Protein AF-A0A820Q615-F1 (afdb_monomer)

Nearest PDB structures (foldseek):
  2pv7-assembly1_A  TM=8.023E-01  e=2.630E-01  Haemophilus influenzae
  8du0-assembly1_A  TM=7.893E-01  e=5.323E-01  Brucella ovis
  2pv7-assembly1_B  TM=7.903E-01  e=1.004E+00  Haemophilus influenzae
  8of6-assembly1_N  TM=5.541E-01  e=8.923E+00  Bacillus subtilis subsp. subtilis str. 168

pLDDT: mean 86.03, std 15.28, range [49.78, 98.06]

InterPro domains:
  IPR001509 NAD-dependent epimerase/dehydratase [PF01370] (12-45)
  IPR036291 NAD(P)-binding domain superfamily [SSF51735] (6-44)

Sequence (47 aa):
MATSDKPNKRQVLVPGGAGYIGSHCVIELVKDGYEPIILDNESNSSI

Mean predicted aligned error: 7.37 Å

Solvent-accessible surface area (backbone atoms only — not comparable to full-atom values): 3026 Å² total; per-residue (Å²): 144,79,82,87,76,69,78,88,56,54,72,41,83,32,74,44,23,79,40,80,69,27,38,57,53,47,52,51,39,46,74,74,56,35,42,69,44,73,46,63,82,62,86,86,63,85,126

Radius of gyration: 13.9 Å; Cα contacts (8 Å, |Δi|>4): 55; chains: 1; bounding box: 45×19×25 Å

Foldseek 3Di:
DDPPPDPPAAEAEQEQL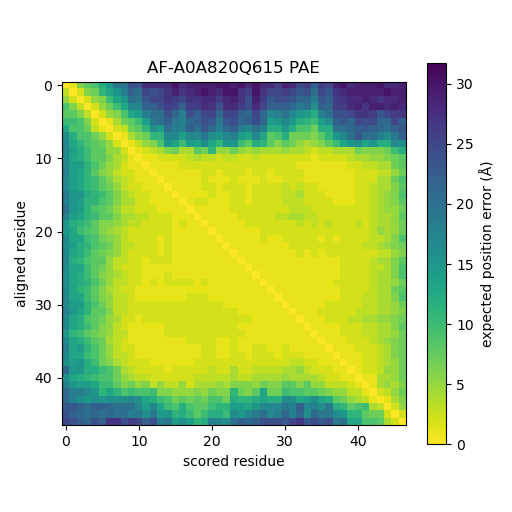VDPVNVVVCVVCVVVRHHYDYDYPCPVVDD

Secondary structure (DSSP, 8-state):
--------PPEEEEETTTSHHHHHHHHHHHHTT-EEEEE---TT---

Structure (mmCIF, N/CA/C/O backbone):
data_AF-A0A820Q615-F1
#
_entry.id   AF-A0A820Q615-F1
#
loop_
_atom_site.group_PDB
_atom_site.id
_atom_site.type_symbol
_atom_site.label_atom_id
_atom_site.label_alt_id
_atom_site.label_comp_id
_atom_site.label_asym_id
_atom_site.label_entity_id
_atom_site.label_seq_id
_atom_site.pdbx_PDB_ins_code
_atom_site.Cartn_x
_atom_site.Cartn_y
_atom_site.Cartn_z
_atom_site.occupancy
_atom_site.B_iso_or_equiv
_atom_site.auth_seq_id
_atom_site.auth_comp_id
_atom_site.auth_asym_id
_atom_site.auth_atom_id
_atom_site.pdbx_PDB_model_num
ATOM 1 N N . MET A 1 1 ? -33.944 -6.263 9.258 1.00 56.28 1 MET A N 1
ATOM 2 C CA . MET A 1 1 ? -32.735 -7.021 9.637 1.00 56.28 1 MET A CA 1
ATOM 3 C C . MET A 1 1 ? -31.755 -6.975 8.475 1.00 56.28 1 MET A C 1
ATOM 5 O O . MET A 1 1 ? -31.894 -7.757 7.550 1.00 56.28 1 MET A O 1
ATOM 9 N N . ALA A 1 2 ? -30.883 -5.966 8.494 1.00 49.78 2 ALA A N 1
ATOM 10 C CA . ALA A 1 2 ? -29.617 -5.817 7.767 1.00 49.78 2 ALA A CA 1
ATOM 11 C C . ALA A 1 2 ? -29.183 -4.367 8.034 1.00 49.78 2 ALA A C 1
ATOM 13 O O . ALA A 1 2 ? -29.584 -3.451 7.320 1.00 49.78 2 ALA A O 1
ATOM 14 N N . THR A 1 3 ? -28.488 -4.130 9.145 1.00 55.69 3 THR A N 1
ATOM 15 C CA . THR A 1 3 ? -27.876 -2.826 9.395 1.00 55.69 3 THR A CA 1
ATOM 16 C C . THR A 1 3 ? -26.620 -2.747 8.532 1.00 55.69 3 THR A C 1
ATOM 18 O O . THR A 1 3 ? -25.678 -3.520 8.695 1.00 55.69 3 THR A O 1
ATOM 21 N N . SER A 1 4 ? -26.636 -1.860 7.540 1.00 62.12 4 SER A N 1
ATOM 22 C CA . SER A 1 4 ? -25.478 -1.543 6.701 1.00 62.12 4 SER A CA 1
ATOM 23 C C . SER A 1 4 ? -24.499 -0.655 7.480 1.00 62.12 4 SER A C 1
ATOM 25 O O . SER A 1 4 ? -24.175 0.446 7.051 1.00 62.12 4 SER A O 1
ATOM 27 N N . ASP A 1 5 ? -24.034 -1.124 8.634 1.00 61.09 5 ASP A N 1
ATOM 28 C CA . ASP A 1 5 ? -23.063 -0.420 9.472 1.00 61.09 5 ASP A CA 1
ATOM 29 C C . ASP A 1 5 ? -21.660 -0.956 9.177 1.00 61.09 5 ASP A C 1
ATOM 31 O O . ASP A 1 5 ? -21.020 -1.604 10.006 1.00 61.09 5 ASP A O 1
ATOM 35 N N . LYS A 1 6 ? -21.163 -0.716 7.959 1.00 61.59 6 LYS A N 1
ATOM 36 C CA . LYS A 1 6 ? -19.711 -0.733 7.761 1.00 61.59 6 LYS A CA 1
ATOM 37 C C . LYS A 1 6 ? -19.198 0.638 8.203 1.00 61.59 6 LYS A C 1
ATO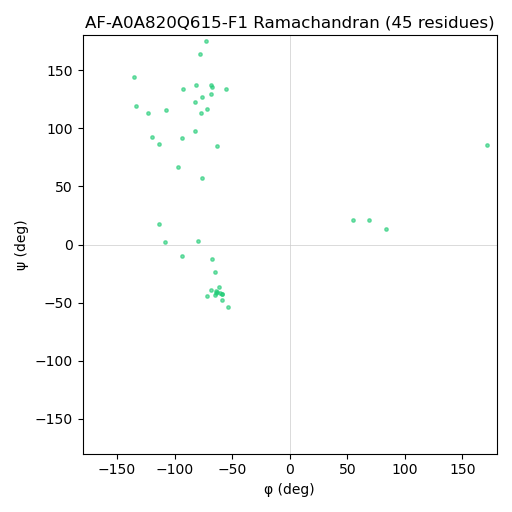M 39 O O . LYS A 1 6 ? -19.677 1.636 7.666 1.00 61.59 6 LYS A O 1
ATOM 44 N N . PRO A 1 7 ? -18.265 0.730 9.168 1.00 65.19 7 PRO A N 1
ATOM 45 C CA . PRO A 1 7 ? -17.648 2.010 9.490 1.00 65.19 7 PRO A CA 1
ATOM 46 C C . PRO A 1 7 ? -17.046 2.592 8.207 1.00 65.19 7 PRO A C 1
ATOM 48 O O . PRO A 1 7 ? -16.396 1.863 7.457 1.00 65.19 7 PRO A O 1
ATOM 51 N N . ASN A 1 8 ? -17.288 3.881 7.944 1.00 69.25 8 ASN A N 1
ATOM 52 C CA . ASN A 1 8 ? -16.728 4.599 6.796 1.00 69.25 8 ASN A CA 1
ATOM 53 C C . ASN A 1 8 ? -15.196 4.637 6.917 1.00 69.25 8 ASN A C 1
ATOM 55 O O . ASN A 1 8 ? -14.629 5.592 7.454 1.00 69.25 8 ASN A O 1
ATOM 59 N N . LYS A 1 9 ? -14.516 3.584 6.456 1.00 78.62 9 LYS A N 1
ATOM 60 C CA . LYS A 1 9 ? -13.064 3.582 6.311 1.00 78.62 9 LYS A CA 1
ATOM 61 C C . LYS A 1 9 ? -12.704 4.541 5.187 1.00 78.62 9 LYS A C 1
ATOM 63 O O . LYS A 1 9 ? -13.287 4.502 4.105 1.00 78.62 9 LYS A O 1
ATOM 68 N N . ARG A 1 10 ? -11.762 5.443 5.454 1.00 91.69 10 ARG A N 1
ATOM 69 C CA . ARG A 1 10 ? -11.299 6.403 4.449 1.00 91.69 10 ARG A CA 1
ATOM 70 C C . ARG A 1 10 ? -10.465 5.647 3.422 1.00 91.69 10 ARG A C 1
ATOM 72 O O . ARG A 1 10 ? -9.427 5.085 3.771 1.00 91.69 10 ARG A O 1
ATOM 79 N N . GLN A 1 11 ? -10.940 5.622 2.182 1.00 95.94 11 GLN A N 1
ATOM 80 C CA . GLN A 1 11 ? -10.255 4.944 1.088 1.00 95.94 11 GLN A CA 1
ATOM 81 C C . GLN A 1 11 ? -9.132 5.819 0.524 1.00 95.94 11 GLN A C 1
ATOM 83 O O . GLN A 1 11 ? -9.312 7.026 0.350 1.00 95.94 11 GLN A O 1
ATOM 88 N N . VAL A 1 12 ? -7.977 5.212 0.241 1.00 96.62 12 VAL A N 1
ATOM 89 C CA . VAL A 1 12 ? -6.787 5.905 -0.288 1.00 96.62 12 VAL A CA 1
ATOM 90 C C . VAL A 1 12 ? -6.223 5.112 -1.462 1.00 96.62 12 VAL A C 1
ATOM 92 O O . VAL A 1 12 ? -5.818 3.971 -1.287 1.00 96.62 12 VAL A O 1
ATOM 95 N N . LEU A 1 13 ? -6.175 5.696 -2.661 1.00 97.50 13 LEU A N 1
ATOM 96 C CA . LEU A 1 13 ? -5.537 5.056 -3.816 1.00 97.50 13 LEU A CA 1
ATOM 97 C C . LEU A 1 13 ? -4.010 5.152 -3.696 1.00 97.50 13 LEU A C 1
ATOM 99 O O . LEU A 1 13 ? -3.471 6.250 -3.564 1.00 97.50 13 LEU A O 1
ATOM 103 N N . VAL A 1 14 ? -3.325 4.014 -3.794 1.00 97.06 14 VAL A N 1
ATOM 104 C CA . VAL A 1 14 ? -1.863 3.909 -3.735 1.00 97.06 14 VAL A CA 1
ATOM 105 C C . VAL A 1 14 ? -1.340 3.306 -5.047 1.00 97.06 14 VAL A C 1
ATOM 107 O O . VAL A 1 14 ? -1.290 2.078 -5.186 1.00 97.06 14 VAL A O 1
ATOM 110 N N . PRO A 1 15 ? -0.968 4.140 -6.038 1.00 95.00 15 PRO A N 1
ATOM 111 C CA . PRO A 1 15 ? -0.283 3.661 -7.232 1.00 95.00 15 PRO A CA 1
ATOM 112 C C . PRO A 1 15 ? 1.135 3.186 -6.876 1.00 95.00 15 PRO A C 1
ATOM 114 O O . PRO A 1 15 ? 1.829 3.836 -6.095 1.00 95.00 15 PRO A O 1
ATOM 117 N N . GLY A 1 16 ? 1.569 2.052 -7.426 1.00 94.19 16 GLY A N 1
ATOM 118 C CA . GLY A 1 16 ? 2.845 1.420 -7.067 1.00 94.19 16 GLY A CA 1
ATOM 119 C C . GLY A 1 16 ? 2.862 0.837 -5.646 1.00 94.19 16 GLY A C 1
ATOM 120 O O . GLY A 1 16 ? 3.928 0.695 -5.044 1.0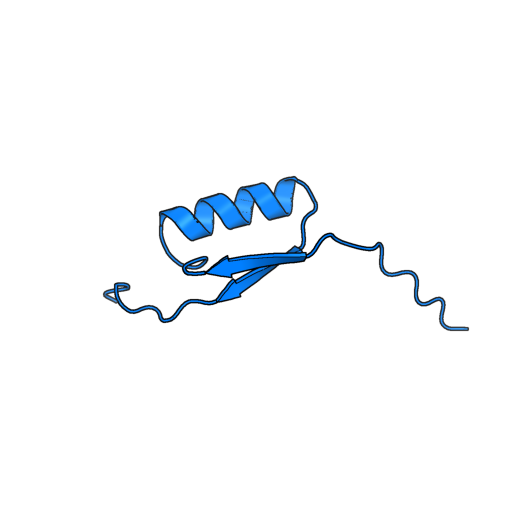0 94.19 16 GLY A O 1
ATOM 121 N N . GLY A 1 17 ? 1.683 0.569 -5.067 1.00 95.38 17 GLY A N 1
ATOM 122 C CA . GLY A 1 17 ? 1.523 0.125 -3.679 1.00 95.38 17 GLY A CA 1
ATOM 123 C C . GLY A 1 17 ? 2.071 -1.273 -3.374 1.00 95.38 17 GLY A C 1
ATOM 124 O O . GLY A 1 17 ? 2.196 -1.609 -2.200 1.00 95.38 17 GLY A O 1
ATOM 125 N N . ALA A 1 18 ? 2.417 -2.071 -4.389 1.00 93.75 18 ALA A N 1
ATOM 126 C CA . ALA A 1 18 ? 3.081 -3.362 -4.209 1.00 93.75 18 ALA A CA 1
ATOM 127 C C . ALA A 1 18 ? 4.620 -3.256 -4.289 1.00 93.75 18 ALA A C 1
ATOM 129 O O . ALA A 1 18 ? 5.319 -4.201 -3.932 1.00 93.75 18 ALA A O 1
ATOM 130 N N . GLY A 1 19 ? 5.167 -2.104 -4.697 1.00 92.44 19 GLY A N 1
ATOM 131 C CA . GLY A 1 19 ? 6.610 -1.850 -4.721 1.00 92.44 19 GLY A CA 1
ATOM 132 C C . GLY A 1 19 ? 7.239 -1.648 -3.334 1.00 92.44 19 GLY A C 1
ATOM 133 O O . GLY A 1 19 ? 6.549 -1.551 -2.318 1.00 92.44 19 GLY A O 1
ATOM 134 N N . TYR A 1 20 ? 8.572 -1.518 -3.279 1.00 91.75 20 TYR A N 1
ATOM 135 C CA . TYR A 1 20 ? 9.322 -1.366 -2.018 1.00 91.75 20 TYR A CA 1
ATOM 136 C C . TYR A 1 20 ? 8.790 -0.213 -1.153 1.00 91.75 20 TYR A C 1
ATOM 138 O O . TYR A 1 20 ? 8.395 -0.415 -0.013 1.00 91.75 20 TYR A O 1
ATOM 146 N N . ILE A 1 21 ? 8.698 0.994 -1.709 1.00 93.94 21 ILE A N 1
ATOM 147 C CA . ILE A 1 21 ? 8.201 2.160 -0.963 1.00 93.94 21 ILE A CA 1
ATOM 148 C C . ILE A 1 21 ? 6.688 2.054 -0.729 1.00 93.94 21 ILE A C 1
ATOM 150 O O . ILE A 1 21 ? 6.210 2.296 0.379 1.00 93.94 21 ILE A O 1
ATOM 154 N N . GLY A 1 22 ? 5.937 1.669 -1.765 1.00 94.56 22 GLY A N 1
ATOM 155 C CA . GLY A 1 22 ? 4.478 1.601 -1.717 1.00 94.56 22 GLY A CA 1
ATOM 156 C C . GLY A 1 22 ? 3.958 0.633 -0.657 1.00 94.56 22 GLY A C 1
ATOM 157 O O . GLY A 1 22 ? 3.054 0.989 0.095 1.00 94.56 22 GLY A O 1
ATOM 158 N N . SER A 1 23 ? 4.580 -0.538 -0.528 1.00 95.06 23 SER A N 1
ATOM 159 C CA . SER A 1 23 ? 4.206 -1.556 0.460 1.00 95.06 23 SER A CA 1
ATOM 160 C C . SER A 1 23 ? 4.388 -1.066 1.899 1.00 95.06 23 SER A C 1
ATOM 162 O O . SER A 1 23 ? 3.499 -1.255 2.730 1.00 95.06 23 SER A O 1
ATOM 164 N N . HIS A 1 24 ? 5.476 -0.346 2.194 1.00 96.81 24 HIS A N 1
ATOM 165 C CA . HIS A 1 24 ? 5.666 0.297 3.495 1.00 96.81 24 HIS A CA 1
ATOM 166 C C . HIS A 1 24 ? 4.620 1.391 3.765 1.00 96.81 24 HIS A C 1
ATOM 168 O O . HIS A 1 24 ? 4.092 1.465 4.874 1.00 96.81 24 HIS A O 1
ATOM 174 N N . CYS A 1 25 ? 4.253 2.196 2.762 1.00 97.00 25 CYS A N 1
ATOM 175 C CA . CYS A 1 25 ? 3.171 3.177 2.896 1.00 97.00 25 CYS A CA 1
ATOM 176 C C . CYS A 1 25 ? 1.805 2.516 3.151 1.00 97.00 25 CYS A C 1
ATOM 178 O O . CYS A 1 25 ? 1.050 2.988 3.998 1.00 97.00 25 CYS A O 1
ATOM 180 N N . VAL A 1 26 ? 1.489 1.417 2.456 1.00 97.94 26 VAL A N 1
ATOM 181 C CA . VAL A 1 26 ? 0.251 0.644 2.659 1.00 97.94 26 VAL A CA 1
ATOM 182 C C . VAL A 1 26 ? 0.159 0.133 4.096 1.00 97.94 26 VAL A C 1
ATOM 184 O O . VAL A 1 26 ? -0.905 0.230 4.704 1.00 97.94 26 VAL A O 1
ATOM 187 N N . ILE A 1 27 ? 1.265 -0.369 4.657 1.00 97.88 27 ILE A N 1
ATOM 188 C CA . ILE A 1 27 ? 1.311 -0.854 6.043 1.00 97.88 27 ILE A CA 1
ATOM 189 C C . ILE A 1 27 ? 0.930 0.257 7.029 1.00 97.88 27 ILE A C 1
ATOM 191 O O . ILE A 1 27 ? 0.093 0.023 7.902 1.00 97.88 27 ILE A O 1
ATOM 195 N N . GLU A 1 28 ? 1.498 1.457 6.893 1.00 98.06 28 GLU A N 1
ATOM 196 C CA . GLU A 1 28 ? 1.165 2.574 7.789 1.00 98.06 28 GLU A CA 1
ATOM 197 C C . GLU A 1 28 ? -0.271 3.072 7.590 1.00 98.06 28 GLU A C 1
ATOM 199 O O . GLU A 1 28 ? -0.985 3.279 8.567 1.00 98.06 28 GLU A O 1
ATOM 204 N N . LEU A 1 29 ? -0.760 3.141 6.347 1.00 97.00 29 LEU A N 1
ATO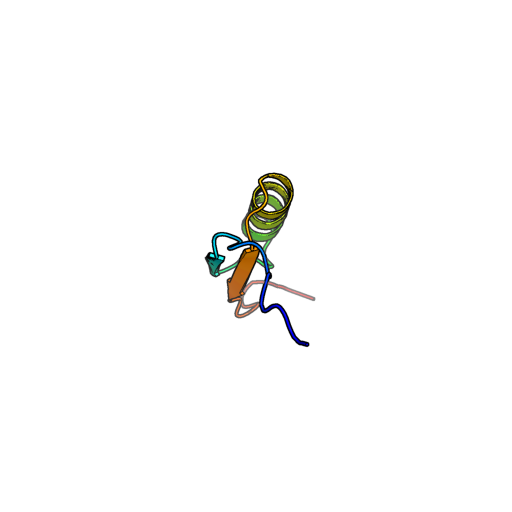M 205 C CA . LEU A 1 29 ? -2.159 3.487 6.073 1.00 97.00 29 LEU A CA 1
ATOM 206 C C . LEU A 1 29 ? -3.136 2.512 6.747 1.00 97.00 29 LEU A C 1
ATOM 208 O O . LEU A 1 29 ? -4.131 2.939 7.334 1.00 97.00 29 LEU A O 1
ATOM 212 N N . VAL A 1 30 ? -2.854 1.207 6.704 1.00 96.50 30 VAL A N 1
ATOM 213 C CA . VAL A 1 30 ? -3.679 0.198 7.385 1.00 96.50 30 VAL A CA 1
ATOM 214 C C . VAL A 1 30 ? -3.631 0.374 8.905 1.00 96.50 30 VAL A C 1
ATOM 216 O O . VAL A 1 30 ? -4.679 0.300 9.551 1.00 96.50 30 VAL A O 1
ATOM 219 N N . LYS A 1 31 ? -2.448 0.627 9.485 1.00 97.19 31 LYS A N 1
ATOM 220 C CA . LYS A 1 31 ? -2.290 0.878 10.932 1.00 97.19 31 LYS A CA 1
ATOM 221 C C . LYS A 1 31 ? -3.060 2.117 11.392 1.00 97.19 31 LYS A C 1
ATOM 223 O O . LYS A 1 31 ? -3.662 2.085 12.462 1.00 97.19 31 LYS A O 1
ATOM 228 N N . ASP A 1 32 ? -3.113 3.147 10.555 1.00 96.62 32 ASP A N 1
ATOM 229 C CA . ASP A 1 32 ? -3.848 4.388 10.808 1.00 96.62 32 ASP A CA 1
ATOM 230 C C . ASP A 1 32 ? -5.365 4.269 10.540 1.00 96.62 32 ASP A C 1
ATOM 232 O O . ASP A 1 32 ? -6.115 5.239 10.679 1.00 96.62 32 ASP A O 1
ATOM 236 N N . GLY A 1 33 ? -5.852 3.078 10.172 1.00 94.62 33 GLY A N 1
ATOM 237 C CA . GLY A 1 33 ? -7.277 2.794 9.990 1.00 94.62 33 GLY A CA 1
ATOM 238 C C . GLY A 1 33 ? -7.843 3.182 8.622 1.00 94.62 33 GLY 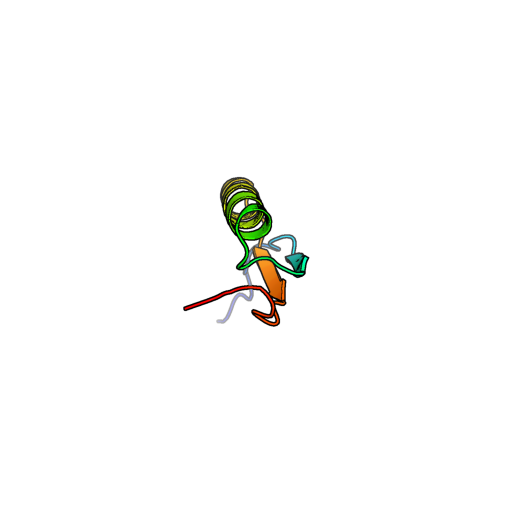A C 1
ATOM 239 O O . GLY A 1 33 ? -9.067 3.196 8.446 1.00 94.62 33 GLY A O 1
ATOM 240 N N . TYR A 1 34 ? -6.982 3.477 7.648 1.00 96.50 34 TYR A N 1
ATOM 241 C CA . TYR A 1 34 ? -7.388 3.680 6.260 1.00 96.50 34 TYR A CA 1
ATOM 242 C C . TYR A 1 34 ? -7.638 2.345 5.549 1.00 96.50 34 TYR A C 1
ATOM 244 O O . TYR A 1 34 ? -7.228 1.269 5.989 1.00 96.50 34 TYR A O 1
ATOM 252 N N . GLU A 1 35 ? -8.319 2.429 4.410 1.00 96.75 35 GLU A N 1
ATOM 253 C CA . GLU A 1 35 ? -8.503 1.320 3.477 1.00 96.75 35 GLU A CA 1
ATOM 254 C C . GLU A 1 35 ? -7.760 1.640 2.172 1.00 96.75 35 GLU A C 1
ATOM 256 O O . GLU A 1 35 ? -8.329 2.256 1.264 1.00 96.75 35 GLU A O 1
ATOM 261 N N . PRO A 1 36 ? -6.459 1.313 2.083 1.00 96.81 36 PRO A N 1
ATOM 262 C CA . PRO A 1 36 ? -5.703 1.549 0.868 1.00 96.81 36 PRO A CA 1
ATOM 263 C C . PRO A 1 36 ? -6.188 0.649 -0.276 1.00 96.81 36 PRO A C 1
ATOM 265 O O . PRO A 1 36 ? -6.380 -0.554 -0.107 1.00 96.81 36 PRO A O 1
ATOM 268 N N . ILE A 1 37 ? -6.344 1.239 -1.458 1.00 97.19 37 ILE A N 1
ATOM 269 C CA . ILE A 1 37 ? -6.643 0.567 -2.724 1.00 97.19 37 ILE A CA 1
ATOM 270 C C . ILE A 1 37 ? -5.362 0.610 -3.549 1.00 97.19 37 ILE A C 1
ATOM 272 O O . ILE A 1 37 ? -4.889 1.690 -3.895 1.00 97.19 37 ILE A O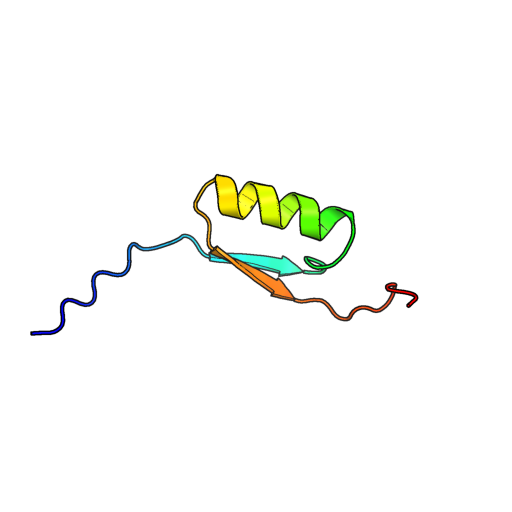 1
ATOM 276 N N . ILE A 1 38 ? -4.777 -0.546 -3.847 1.00 97.00 38 ILE A N 1
ATOM 277 C CA . ILE A 1 38 ? -3.490 -0.626 -4.546 1.00 97.00 38 ILE A CA 1
ATOM 278 C C . ILE A 1 38 ? -3.726 -0.740 -6.050 1.00 97.00 38 ILE A C 1
ATOM 280 O O . ILE A 1 38 ? -4.530 -1.557 -6.495 1.00 97.00 38 ILE A O 1
ATOM 284 N N . LEU A 1 39 ? -2.986 0.052 -6.825 1.00 95.62 39 LEU A N 1
ATOM 285 C CA . LEU A 1 39 ? -2.858 -0.123 -8.268 1.00 95.62 39 LEU A CA 1
ATOM 286 C C . LEU A 1 39 ? -1.378 -0.273 -8.604 1.00 95.62 39 LEU A C 1
ATOM 288 O O . LEU A 1 39 ? -0.614 0.673 -8.445 1.00 95.62 39 LEU A O 1
ATOM 292 N N . ASP A 1 40 ? -0.967 -1.441 -9.071 1.00 93.62 40 ASP A N 1
ATOM 293 C CA . ASP A 1 40 ? 0.418 -1.701 -9.454 1.00 93.62 40 ASP A CA 1
ATOM 294 C C . ASP A 1 40 ? 0.449 -2.436 -10.795 1.00 93.62 40 ASP A C 1
ATOM 296 O O . ASP A 1 40 ? -0.452 -3.219 -11.097 1.00 93.62 40 ASP A O 1
ATOM 300 N N . ASN A 1 41 ? 1.449 -2.133 -11.619 1.00 91.69 41 ASN A N 1
ATOM 301 C CA . ASN A 1 41 ? 1.668 -2.771 -12.916 1.00 91.69 41 ASN A CA 1
ATOM 302 C C . ASN A 1 41 ? 2.886 -3.711 -12.909 1.00 91.69 41 ASN A C 1
ATOM 304 O O . ASN A 1 41 ? 3.230 -4.240 -13.962 1.00 91.69 41 ASN A O 1
ATOM 308 N N . GLU A 1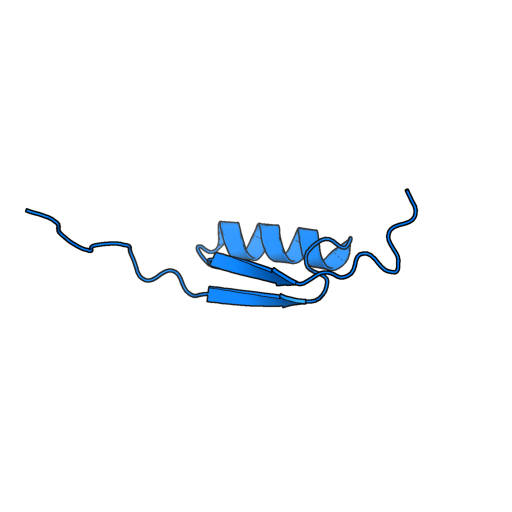 42 ? 3.552 -3.862 -11.759 1.00 88.50 42 GLU A N 1
ATOM 309 C CA . GLU A 1 42 ? 4.716 -4.726 -11.532 1.00 88.50 42 GLU A CA 1
ATOM 310 C C . GLU A 1 42 ? 5.903 -4.486 -12.486 1.00 88.50 42 GLU A C 1
ATOM 312 O O . GLU A 1 42 ? 6.783 -5.333 -12.621 1.00 88.50 42 GLU A O 1
ATOM 317 N N . SER A 1 43 ? 6.001 -3.315 -13.127 1.00 82.56 43 S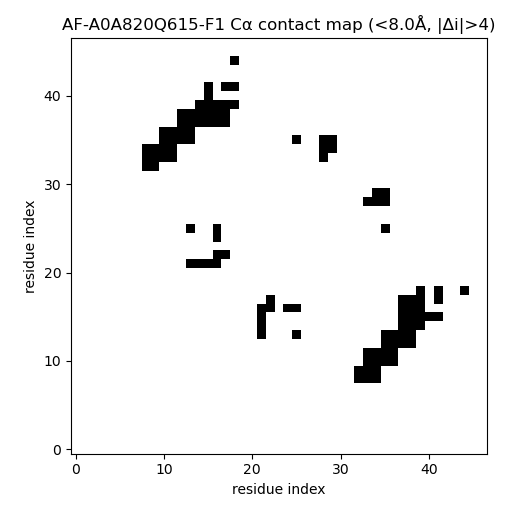ER A N 1
ATOM 318 C CA . SER A 1 43 ? 6.953 -3.103 -14.231 1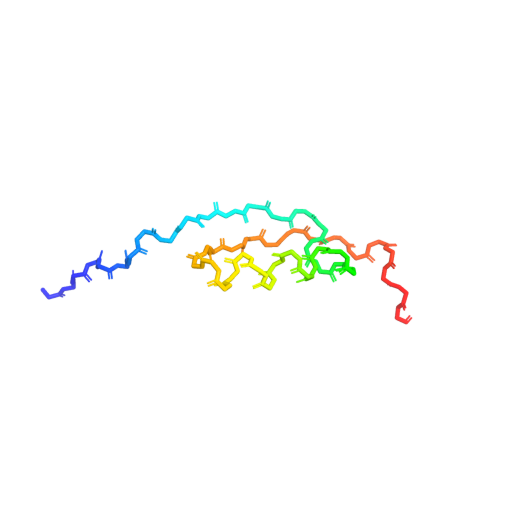.00 82.56 43 SER A CA 1
ATOM 319 C C . SER A 1 43 ? 8.434 -3.184 -13.838 1.00 82.56 43 SER A C 1
ATOM 321 O O . SER A 1 43 ? 9.278 -3.418 -14.696 1.00 82.56 43 SER A O 1
ATOM 323 N N . ASN A 1 44 ? 8.752 -2.957 -12.559 1.00 72.62 44 ASN A N 1
ATOM 324 C CA . ASN A 1 44 ? 10.105 -3.049 -11.993 1.00 72.62 44 ASN A CA 1
ATOM 325 C C . ASN A 1 44 ? 10.237 -4.203 -10.981 1.00 72.62 44 ASN A C 1
ATOM 327 O O . ASN A 1 44 ? 11.158 -4.203 -10.163 1.00 72.62 44 ASN A O 1
ATOM 331 N N . SER A 1 45 ? 9.305 -5.159 -11.000 1.00 64.06 45 SER A N 1
ATOM 332 C CA . SER A 1 45 ? 9.355 -6.356 -10.165 1.00 64.06 45 SER A CA 1
ATOM 333 C C . SER A 1 45 ? 10.032 -7.470 -10.962 1.00 64.06 45 SER A C 1
ATOM 335 O O . SER A 1 45 ? 9.403 -8.164 -11.756 1.00 64.06 45 SER A O 1
ATOM 337 N N . SER A 1 46 ? 11.351 -7.591 -10.821 1.00 59.25 46 SER A N 1
ATOM 338 C CA . SER A 1 46 ? 12.107 -8.696 -11.417 1.00 59.25 46 SER A CA 1
ATOM 339 C C . SER A 1 46 ? 11.988 -9.917 -10.505 1.00 59.25 46 SER A C 1
ATOM 341 O O . SER A 1 46 ? 12.702 -9.992 -9.503 1.00 59.25 46 SER A O 1
ATOM 343 N N . ILE A 1 47 ? 11.068 -10.833 -10.819 1.00 57.09 47 ILE A N 1
ATOM 344 C CA . ILE A 1 47 ? 11.068 -12.196 -10.263 1.00 57.09 47 ILE A CA 1
ATOM 345 C C . ILE A 1 47 ? 12.048 -13.085 -11.035 1.00 57.09 47 ILE A C 1
ATOM 347 O O . ILE A 1 47 ? 12.129 -12.935 -12.277 1.00 57.09 47 ILE A O 1
#

Organism: NCBI:txid433720